Protein AF-A0AAW0N4H3-F1 (afdb_monomer)

Secondary structure (DSSP, 8-state):
-EEE----TTS-SPPTTT--EEE-GGG--EEEEGGGSHHHHTTTTT--HHHHHHEEEEE-SSS-EEEEE-SSHHHHHHHHHHHHHHTT-----HHHHHHHHHHHHHHHHHHTGGGTT----SSPPPPPPPPS----SS-GGGS--

Foldseek 3Di:
DDFADDDDPPPPDDDSVVRPDDDDLVLFPDKAAFCRDPVNVVPPPPDDPLQSRQKMWTDRDPPDIDIDGAPDNVRSLVVVQVNCVSVVHHRDDPVVVVVCCVVVVVVVVVVCPVVVVPDDDPDDDDDDDDDPDDPDPDDPVPVPD

InterPro domains:
  IPR001849 Pleckstrin homology domain [PF16457] (1-88)
  IPR011993 PH-like domain superfamily [G3DSA:2.30.29.30] (1-89)

Sequence (145 aa):
MLHYGDAEEDTGVPPIETLQKKIPVADIKGLLTGKDCPHMKENKGKQTKEQLDLAFSITYDVEDSLNFIAPSRTDFCLWTDGLSVLLGREMSSESMRSELEILLSMEIKLRLLDLENVQIPETAPVVPKPPSNYNFCYDLSQTEQ

Solvent-accessible surface area (backbone atoms only — not comparable to full-atom values): 9220 Å² total; per-residue (Å²): 106,48,69,40,67,92,76,64,86,93,71,68,87,75,61,73,86,74,35,82,42,75,44,59,64,90,48,55,74,45,78,36,52,24,75,71,18,70,81,47,59,76,41,76,89,77,70,52,72,69,55,37,77,22,22,33,24,42,28,53,51,98,88,46,64,54,78,46,68,41,94,38,72,67,52,32,37,55,51,53,26,53,52,26,45,76,71,77,41,77,69,77,39,70,64,58,54,53,52,50,51,53,55,50,52,51,52,51,53,62,71,43,57,91,45,66,96,55,86,79,69,96,58,86,77,82,81,75,79,80,72,100,66,86,84,67,96,69,75,76,85,72,75,84,122

pLDDT: mean 90.63, std 9.18, range [39.38, 98.25]

Nearest PDB structures (foldseek):
  3a98-assembly1_B  TM=9.023E-01  e=2.034E-14  Homo sapiens
  3a98-assembly2_D  TM=9.203E-01  e=4.432E-13  Homo sapiens
  8zji-assembly1_A  TM=8.168E-01  e=5.396E-13  Homo sapiens
  8zj2-assembly1_A  TM=7.990E-01  e=1.645E-12  Homo sapiens
  6tgc-assembly1_B  TM=8.532E-01  e=1.632E-11  Homo sapiens

Organism: NCBI:txid88201

Mean predicted aligned error: 7.8 Å

Structure (mmCIF, N/CA/C/O backbone):
data_AF-A0AAW0N4H3-F1
#
_entry.id   AF-A0AAW0N4H3-F1
#
loop_
_atom_site.group_PDB
_atom_site.id
_atom_site.type_symbol
_atom_site.label_atom_id
_atom_site.label_alt_id
_atom_site.label_comp_id
_atom_site.label_asym_id
_atom_site.label_entity_id
_atom_site.label_seq_id
_atom_site.pdbx_PDB_ins_code
_atom_site.Cartn_x
_atom_site.Cartn_y
_atom_site.Cartn_z
_atom_site.occupancy
_atom_site.B_iso_or_equiv
_atom_site.auth_seq_id
_atom_site.auth_comp_id
_atom_site.auth_asym_id
_atom_site.auth_atom_id
_atom_site.pdbx_PDB_model_num
ATOM 1 N N . MET A 1 1 ? -8.634 -14.276 8.795 1.00 90.75 1 MET A N 1
ATOM 2 C CA . MET A 1 1 ? -9.292 -13.560 9.912 1.00 90.75 1 MET A CA 1
ATOM 3 C C . MET A 1 1 ? -8.252 -12.716 10.617 1.00 90.75 1 MET A C 1
ATOM 5 O O . MET A 1 1 ? -7.099 -13.127 10.635 1.00 90.75 1 MET A O 1
ATOM 9 N N . LEU A 1 2 ? -8.643 -11.578 11.185 1.00 93.12 2 LEU A N 1
ATOM 10 C CA . LEU A 1 2 ? -7.817 -10.813 12.116 1.00 93.12 2 LEU A CA 1
ATOM 11 C C . LEU A 1 2 ? -8.081 -11.327 13.530 1.00 93.12 2 LEU A C 1
ATOM 13 O O . LEU A 1 2 ? -9.232 -11.364 13.961 1.00 93.12 2 LEU A O 1
ATOM 17 N N . HIS A 1 3 ? -7.030 -11.759 14.218 1.00 94.12 3 HIS A N 1
ATOM 18 C CA . HIS A 1 3 ? -7.083 -12.210 15.606 1.00 94.12 3 HIS A CA 1
ATOM 19 C C . HIS A 1 3 ? -6.566 -11.087 16.499 1.00 94.12 3 HIS A C 1
ATOM 21 O O . HIS A 1 3 ? -5.553 -10.473 16.175 1.00 94.12 3 HIS A O 1
ATOM 27 N N . TYR A 1 4 ? -7.259 -10.812 17.600 1.00 93.12 4 TYR A N 1
ATOM 28 C CA . TYR A 1 4 ? -6.877 -9.755 18.529 1.00 93.12 4 TYR A CA 1
ATOM 29 C C . TYR A 1 4 ? -7.303 -10.088 19.961 1.00 93.12 4 TYR A C 1
ATOM 31 O O . TYR A 1 4 ? -8.154 -10.947 20.212 1.00 93.12 4 TYR A O 1
ATOM 39 N N . GLY A 1 5 ? -6.688 -9.404 20.913 1.00 92.00 5 GLY A N 1
ATOM 40 C CA . GLY A 1 5 ? -6.889 -9.618 22.335 1.00 92.00 5 GLY A CA 1
ATOM 41 C C . GLY A 1 5 ? -5.958 -8.723 23.134 1.00 92.00 5 GLY A C 1
ATOM 42 O O . GLY A 1 5 ? -5.093 -8.057 22.564 1.00 92.00 5 GLY A O 1
ATOM 43 N N . ASP A 1 6 ? -6.166 -8.713 24.442 1.00 88.69 6 ASP A N 1
ATOM 44 C CA . ASP A 1 6 ? -5.305 -7.977 25.355 1.00 88.69 6 ASP A CA 1
ATOM 45 C C . ASP A 1 6 ? -3.961 -8.706 25.476 1.00 88.69 6 ASP A C 1
ATOM 47 O O . ASP A 1 6 ? -3.909 -9.940 25.503 1.00 88.69 6 ASP A O 1
ATOM 51 N N . ALA A 1 7 ? -2.879 -7.936 25.521 1.00 83.81 7 ALA A N 1
ATOM 52 C CA . ALA A 1 7 ? -1.529 -8.434 25.735 1.00 83.81 7 ALA A CA 1
ATOM 53 C C . ALA A 1 7 ? -0.981 -7.822 27.027 1.00 83.81 7 ALA A C 1
ATOM 55 O O . ALA A 1 7 ? -1.200 -6.639 27.291 1.00 83.81 7 ALA A O 1
ATOM 56 N N . GLU A 1 8 ? -0.287 -8.624 27.833 1.00 81.56 8 GLU A N 1
ATOM 57 C CA . GLU A 1 8 ? 0.422 -8.117 29.008 1.00 81.56 8 GLU A CA 1
ATOM 58 C C . GLU A 1 8 ? 1.681 -7.367 28.556 1.00 81.56 8 GLU A C 1
ATOM 60 O O . GLU A 1 8 ? 2.436 -7.867 27.713 1.00 81.56 8 GLU A O 1
ATOM 65 N N . GLU A 1 9 ? 1.921 -6.180 29.121 1.00 75.62 9 GLU A N 1
ATOM 66 C CA . GLU A 1 9 ? 3.174 -5.449 28.905 1.00 75.62 9 GLU A CA 1
ATOM 67 C C . GLU A 1 9 ? 4.372 -6.359 29.262 1.00 75.62 9 GLU A C 1
ATOM 69 O O . GLU A 1 9 ? 4.319 -7.133 30.215 1.00 75.62 9 GLU A O 1
ATOM 74 N N . ASP A 1 10 ? 5.431 -6.314 28.449 1.00 74.62 10 ASP A N 1
ATOM 75 C CA . ASP A 1 10 ? 6.686 -7.079 28.588 1.00 74.62 10 ASP A CA 1
ATOM 76 C C . ASP A 1 10 ? 6.658 -8.603 28.331 1.00 74.62 10 ASP A C 1
ATOM 78 O O . ASP A 1 10 ? 7.706 -9.250 28.395 1.00 74.62 10 ASP A O 1
ATOM 82 N N . THR A 1 11 ? 5.523 -9.200 27.949 1.00 73.62 11 THR A N 1
ATOM 83 C CA . THR A 1 11 ? 5.448 -10.658 27.665 1.00 73.62 11 THR A CA 1
ATOM 84 C 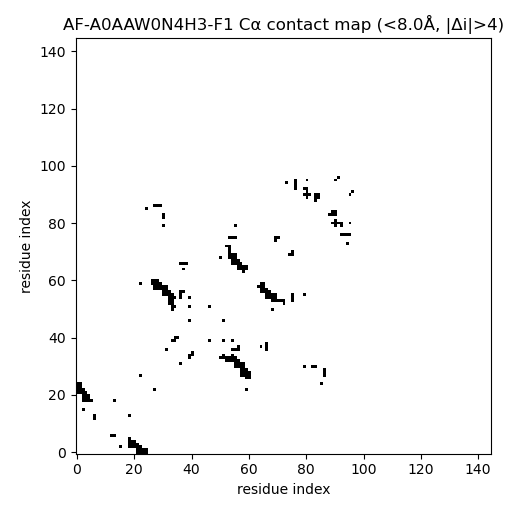C . THR A 1 11 ? 5.757 -11.061 26.215 1.00 73.62 11 THR A C 1
ATOM 86 O O . THR A 1 11 ? 5.810 -12.250 25.892 1.00 73.62 11 THR A O 1
ATOM 89 N N . GLY A 1 12 ? 6.043 -10.091 25.341 1.00 76.62 12 GLY A N 1
ATOM 90 C CA . GLY A 1 12 ? 6.306 -10.323 23.918 1.00 76.62 12 GLY A CA 1
ATOM 91 C C . GLY A 1 12 ? 5.028 -10.545 23.098 1.00 76.62 12 GLY A C 1
ATOM 92 O O . GLY A 1 12 ? 3.922 -10.274 23.554 1.00 76.62 12 GLY A O 1
ATOM 93 N N . VAL A 1 13 ? 5.172 -10.993 21.846 1.00 82.00 13 VAL A N 1
ATOM 94 C CA . VAL A 1 13 ? 4.022 -11.206 20.949 1.00 82.00 13 VAL A CA 1
ATOM 95 C C . VAL A 1 13 ? 3.285 -12.490 21.355 1.00 82.00 13 VAL A C 1
ATOM 97 O O . VAL A 1 13 ? 3.889 -13.565 21.287 1.00 82.00 13 VAL A O 1
ATOM 100 N N . PRO A 1 14 ? 2.000 -12.421 21.753 1.00 86.81 14 PRO A N 1
ATOM 101 C CA . PRO A 1 14 ? 1.250 -13.606 22.147 1.00 86.81 14 PRO A CA 1
ATOM 102 C C . PRO A 1 14 ? 1.011 -14.543 20.947 1.00 86.81 14 PRO A C 1
ATOM 104 O O . PRO A 1 14 ? 0.806 -14.064 19.826 1.00 86.81 14 PRO A O 1
ATOM 107 N N . PRO A 1 15 ? 0.989 -15.875 21.156 1.00 88.88 15 PRO A N 1
ATOM 108 C CA . PRO A 1 15 ? 0.597 -16.823 20.117 1.00 88.88 15 PRO A CA 1
ATOM 109 C C . PRO A 1 15 ? -0.819 -16.540 19.604 1.00 88.88 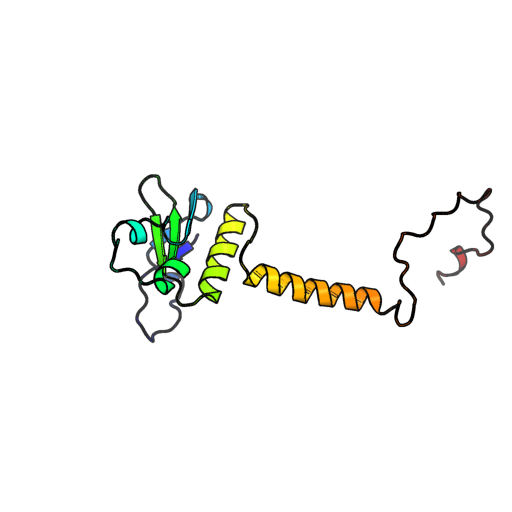15 PRO A C 1
ATOM 111 O O . PRO A 1 15 ? -1.716 -16.186 20.368 1.00 88.88 15 PRO A O 1
ATOM 114 N N . ILE A 1 16 ? -1.058 -16.733 18.307 1.00 89.69 16 ILE A N 1
ATOM 115 C CA . ILE A 1 16 ? -2.351 -16.406 17.684 1.00 89.69 16 ILE A CA 1
ATOM 116 C C . ILE A 1 16 ? -3.520 -17.220 18.269 1.00 89.69 16 ILE A C 1
ATOM 118 O O . ILE A 1 16 ? -4.673 -16.783 18.231 1.00 89.69 16 ILE A O 1
ATOM 122 N N . GLU A 1 17 ? -3.233 -18.398 18.822 1.00 89.31 17 GLU A N 1
ATOM 123 C CA . GLU A 1 17 ? -4.200 -19.299 19.443 1.00 89.31 17 GLU A CA 1
ATOM 124 C C . GLU A 1 17 ? -4.737 -18.767 20.777 1.00 89.31 17 GLU A C 1
ATOM 126 O O . GLU A 1 17 ? -5.846 -19.136 21.165 1.00 89.31 17 GLU A O 1
ATOM 131 N N . THR A 1 18 ? -3.987 -17.902 21.473 1.00 89.12 18 THR A N 1
ATOM 132 C CA . THR A 1 18 ? -4.409 -17.326 22.763 1.00 89.12 18 THR A CA 1
ATOM 133 C C . THR A 1 18 ? -5.311 -16.102 22.589 1.00 89.12 18 THR A C 1
ATOM 135 O O . THR A 1 18 ? -6.031 -15.725 23.515 1.00 89.12 18 THR A O 1
ATOM 138 N N . LEU A 1 19 ? -5.329 -15.510 21.390 1.00 91.81 19 LEU A N 1
ATOM 139 C CA . LEU A 1 19 ? -6.164 -14.362 21.050 1.00 91.81 19 LEU A CA 1
ATOM 140 C C . LEU A 1 19 ? -7.634 -14.782 20.906 1.00 91.81 19 LEU A C 1
ATOM 142 O O . LEU A 1 19 ? -8.030 -15.495 19.978 1.00 91.81 19 LEU A O 1
ATOM 146 N N . GLN A 1 20 ? -8.453 -14.321 21.849 1.00 88.25 20 GLN A N 1
ATOM 147 C CA . GLN A 1 20 ? -9.839 -14.764 22.014 1.00 88.25 20 GLN A CA 1
ATOM 148 C C . GLN A 1 20 ? -10.791 -14.165 20.973 1.00 88.25 20 GLN A C 1
ATOM 150 O O . GLN A 1 20 ? -11.789 -14.795 20.618 1.00 88.25 20 GLN A O 1
ATOM 155 N N . LYS A 1 21 ? -10.506 -12.953 20.482 1.00 93.31 21 LYS A N 1
ATOM 156 C CA . LYS A 1 21 ? -11.410 -12.208 19.601 1.00 93.31 21 LYS A CA 1
ATOM 157 C C . LYS A 1 21 ? -10.942 -12.292 18.153 1.00 93.31 21 LYS A C 1
ATOM 159 O O . LYS A 1 21 ? -9.745 -12.328 17.864 1.00 93.31 21 LYS A O 1
ATOM 164 N N . LYS A 1 22 ? -11.904 -12.370 17.230 1.00 92.81 22 LYS A N 1
ATOM 165 C CA . LYS A 1 22 ? -11.645 -12.602 15.805 1.00 92.81 22 LYS A CA 1
ATOM 166 C C . LYS A 1 22 ? -12.623 -11.809 14.952 1.00 92.81 22 LYS A C 1
ATOM 168 O O . LYS A 1 22 ? -13.807 -11.774 15.265 1.00 92.81 22 LYS A O 1
ATOM 173 N N . ILE A 1 23 ? -12.127 -11.229 13.864 1.00 92.75 23 ILE A N 1
ATOM 174 C CA . ILE A 1 23 ? -12.942 -10.579 12.833 1.00 92.75 23 ILE A CA 1
ATOM 175 C C . ILE A 1 23 ? -12.593 -11.210 11.478 1.00 92.75 23 ILE A C 1
ATOM 177 O O . ILE A 1 23 ? -11.414 -11.227 11.089 1.00 92.75 23 ILE A O 1
ATOM 181 N N . PRO A 1 24 ? -13.561 -11.773 10.738 1.00 93.50 24 PRO A N 1
ATOM 182 C CA . PRO A 1 24 ? -13.328 -12.200 9.367 1.00 93.50 24 PRO A CA 1
ATOM 183 C C . PRO A 1 24 ? -12.941 -11.006 8.494 1.00 93.50 24 PRO A C 1
ATOM 185 O O . PRO A 1 24 ? -13.583 -9.966 8.520 1.00 93.50 24 PRO A O 1
ATOM 188 N N . VAL A 1 25 ? -11.883 -11.155 7.692 1.00 93.75 25 VAL A N 1
ATOM 189 C CA . VAL A 1 25 ? -11.416 -10.064 6.812 1.00 93.75 25 VAL A CA 1
ATOM 190 C C . VAL A 1 25 ? -12.497 -9.680 5.796 1.00 93.75 25 VAL A C 1
ATOM 192 O O . VAL A 1 25 ? -12.635 -8.510 5.469 1.00 93.75 25 VAL A O 1
ATOM 195 N N . ALA A 1 26 ? -13.300 -10.654 5.359 1.00 93.56 26 ALA A N 1
ATOM 196 C CA . ALA A 1 26 ? -14.428 -10.439 4.456 1.00 93.56 26 ALA A CA 1
ATOM 197 C C . ALA A 1 26 ? -15.545 -9.563 5.054 1.00 93.56 26 ALA A C 1
ATOM 199 O O . ALA A 1 26 ? -16.311 -8.976 4.296 1.00 93.56 26 ALA A O 1
ATOM 200 N N . ASP A 1 27 ? -15.618 -9.452 6.384 1.00 93.12 27 ASP A N 1
ATOM 201 C CA . ASP A 1 27 ? -16.641 -8.659 7.071 1.00 93.12 27 ASP A CA 1
ATOM 202 C C . ASP A 1 27 ? -16.192 -7.207 7.292 1.00 93.12 27 ASP A C 1
ATOM 204 O O . ASP A 1 27 ? -16.971 -6.380 7.762 1.00 93.12 27 ASP A O 1
ATOM 208 N N . ILE A 1 28 ? -14.944 -6.861 6.955 1.00 94.12 28 ILE A N 1
ATOM 209 C CA . ILE A 1 28 ? -14.449 -5.490 7.076 1.00 94.12 28 ILE A CA 1
ATOM 210 C C . ILE A 1 28 ? -15.144 -4.616 6.026 1.00 94.12 28 ILE A C 1
ATOM 212 O O . ILE A 1 28 ? -14.984 -4.801 4.822 1.00 94.12 28 ILE A O 1
ATOM 216 N N . LYS A 1 29 ? -15.899 -3.622 6.495 1.00 93.56 29 LYS A N 1
ATOM 217 C CA . LYS A 1 29 ? -16.670 -2.675 5.677 1.00 93.56 29 LYS A CA 1
ATOM 218 C C . LYS A 1 29 ? -15.892 -1.394 5.384 1.00 93.56 29 LYS A C 1
ATOM 220 O O . LYS A 1 29 ? -16.163 -0.716 4.392 1.00 93.56 29 LYS A O 1
ATOM 225 N N . GLY A 1 30 ? -14.930 -1.032 6.230 1.00 94.38 30 GLY A N 1
ATOM 226 C CA . GLY A 1 30 ? -14.193 0.210 6.054 1.00 94.38 30 GLY A CA 1
ATOM 227 C C . GLY A 1 30 ? -13.054 0.437 7.037 1.00 94.38 30 GLY A C 1
ATOM 228 O O . GLY A 1 30 ? -12.862 -0.288 8.011 1.00 94.38 30 GLY A O 1
ATOM 229 N N . LEU A 1 31 ? -12.301 1.491 6.734 1.00 96.06 31 LEU A N 1
ATOM 230 C CA . LEU A 1 31 ? -11.169 1.990 7.498 1.00 96.06 31 LEU A CA 1
ATOM 231 C C . LEU A 1 31 ? -11.373 3.491 7.713 1.00 96.06 31 LEU A C 1
ATOM 233 O O . LEU A 1 31 ? -11.591 4.229 6.749 1.00 96.06 31 LEU A O 1
ATOM 237 N N . LEU A 1 32 ? -11.319 3.920 8.969 1.00 95.69 32 LEU A N 1
ATOM 238 C CA . LEU A 1 32 ? -11.366 5.320 9.389 1.00 95.69 32 LEU A CA 1
ATOM 239 C C . LEU A 1 32 ? -10.025 5.695 10.016 1.00 95.69 32 LEU A C 1
ATOM 241 O O . LEU A 1 32 ? -9.372 4.841 10.612 1.00 95.69 32 LEU A O 1
ATOM 245 N N . THR A 1 33 ? -9.627 6.961 9.911 1.00 96.12 33 THR A N 1
ATOM 246 C CA . THR A 1 33 ? -8.364 7.464 10.473 1.00 96.12 33 THR A CA 1
ATOM 247 C C . THR A 1 33 ? -8.563 8.793 11.194 1.00 96.12 33 THR A C 1
ATOM 249 O O . THR A 1 33 ? -9.446 9.584 10.853 1.00 96.12 33 THR A O 1
ATOM 252 N N . GLY A 1 34 ? -7.732 9.058 12.199 1.00 94.75 34 GLY A N 1
ATOM 253 C CA . GLY A 1 34 ? -7.715 10.297 12.968 1.00 94.75 34 GLY A CA 1
ATOM 254 C C . GLY A 1 34 ? -9.082 10.695 13.515 1.00 94.75 34 GLY A C 1
ATOM 255 O O . GLY A 1 34 ? -9.786 9.892 14.126 1.00 94.75 34 GLY A O 1
ATOM 256 N N . LYS A 1 35 ? -9.476 11.950 13.279 1.00 93.06 35 LYS A N 1
ATOM 257 C CA . LYS A 1 35 ? -10.726 12.545 13.789 1.00 93.06 35 LYS A CA 1
ATOM 258 C C . LYS A 1 35 ? -12.009 11.825 13.354 1.00 93.06 35 LYS A C 1
ATOM 260 O O . LYS A 1 35 ? -13.062 12.066 13.946 1.00 93.06 35 LYS A O 1
ATOM 265 N N . ASP A 1 36 ? -11.949 10.996 12.313 1.00 93.25 36 ASP A N 1
ATOM 266 C CA . ASP A 1 36 ? -13.121 10.282 11.807 1.00 93.25 36 ASP A CA 1
ATOM 267 C C . ASP A 1 36 ? -13.439 9.027 12.625 1.00 93.25 36 ASP A C 1
ATOM 269 O O . ASP A 1 36 ? -14.589 8.575 12.616 1.00 93.25 36 ASP A O 1
ATOM 273 N N . CYS A 1 37 ? -12.470 8.539 13.405 1.00 94.44 37 CYS A N 1
ATOM 274 C CA . CYS A 1 37 ? -12.623 7.396 14.292 1.00 94.44 37 CYS A CA 1
ATOM 275 C C . CYS A 1 37 ? -13.599 7.684 15.456 1.00 94.44 37 CYS A C 1
ATOM 277 O O . CYS A 1 37 ? -13.508 8.753 16.075 1.00 94.44 37 CYS A O 1
ATOM 279 N N . PRO A 1 38 ? -14.492 6.744 15.827 1.00 92.62 38 PRO A N 1
ATOM 280 C CA . PRO A 1 38 ? -15.475 6.950 16.901 1.00 92.62 38 PRO A CA 1
ATOM 281 C C . PRO A 1 38 ? -14.849 7.340 18.248 1.00 92.62 38 PRO A C 1
ATOM 283 O O . PRO A 1 38 ? -15.220 8.358 18.833 1.00 92.62 38 PRO A O 1
ATOM 286 N N . HIS A 1 39 ? -13.801 6.623 18.665 1.00 91.50 39 HIS A N 1
ATOM 287 C CA . HIS A 1 39 ? -13.074 6.870 19.918 1.00 91.50 39 HIS A CA 1
ATOM 288 C C . HIS A 1 39 ? -12.390 8.253 19.997 1.00 91.50 39 HIS A C 1
ATOM 290 O O . HIS A 1 39 ? -12.084 8.748 21.089 1.00 91.50 39 HIS A O 1
ATOM 296 N N . MET A 1 40 ? -12.188 8.908 18.849 1.00 92.00 40 MET A N 1
ATOM 297 C CA . MET A 1 40 ? -11.620 10.257 18.757 1.00 92.00 40 MET A CA 1
ATOM 298 C C . MET A 1 40 ? -12.703 11.340 18.805 1.00 92.00 40 MET A C 1
ATOM 300 O O . MET A 1 40 ? -12.455 12.445 19.290 1.00 92.00 40 MET A O 1
ATOM 304 N N . LYS A 1 41 ? -13.926 11.031 18.353 1.00 85.25 41 LYS A N 1
ATOM 305 C CA . LYS A 1 41 ? -15.075 11.953 18.383 1.00 85.25 41 LYS A CA 1
ATOM 306 C C . LYS A 1 41 ? -15.658 12.132 19.781 1.00 85.25 41 LYS A C 1
ATOM 308 O O . LYS A 1 41 ? -16.146 13.220 20.084 1.00 85.25 41 LYS A O 1
ATOM 313 N N . GLU A 1 42 ? -15.604 11.098 20.614 1.00 77.50 42 GLU A N 1
ATOM 314 C CA . GLU A 1 42 ? -16.138 11.117 21.983 1.00 77.50 42 GLU A CA 1
ATOM 315 C C . GLU A 1 42 ? -15.235 11.890 22.961 1.00 77.50 42 GLU A C 1
ATOM 317 O O . GLU A 1 42 ? -15.716 12.506 23.907 1.00 77.50 42 GLU A O 1
ATOM 322 N N . ASN A 1 43 ? -13.929 11.957 22.686 1.00 71.94 43 ASN A N 1
ATOM 323 C CA . ASN A 1 43 ? -12.916 12.558 23.563 1.00 71.94 43 ASN A CA 1
ATOM 324 C C . ASN A 1 43 ? -12.489 13.979 23.144 1.00 71.94 43 ASN A C 1
ATOM 326 O O . ASN A 1 43 ? -11.324 14.367 23.300 1.00 71.94 43 ASN A O 1
ATOM 330 N N . LYS A 1 44 ? -13.418 14.775 22.598 1.00 67.94 44 LYS A N 1
ATOM 331 C CA . LYS A 1 44 ? -13.137 16.150 22.143 1.00 67.94 44 LYS A CA 1
ATOM 332 C C . LYS A 1 44 ? -12.526 16.988 23.277 1.00 67.94 44 LYS A C 1
ATOM 334 O O . LYS A 1 44 ? -13.190 17.283 24.265 1.00 67.94 44 LYS A O 1
ATOM 339 N N . GLY A 1 45 ? -11.256 17.374 23.116 1.00 68.50 45 GLY A N 1
ATOM 340 C CA . GLY A 1 45 ? -10.517 18.246 24.041 1.00 68.50 45 GLY A CA 1
ATOM 341 C C . GLY A 1 45 ? -9.490 17.561 24.952 1.00 68.50 45 GLY A C 1
ATOM 342 O O . GLY A 1 45 ? -8.746 18.268 25.622 1.00 68.50 45 GLY A O 1
ATOM 343 N N . LYS A 1 46 ? -9.409 16.221 24.970 1.00 72.44 46 LYS A N 1
ATOM 344 C CA . LYS A 1 46 ? -8.394 15.470 25.749 1.00 72.44 46 LYS A CA 1
ATOM 345 C C . LYS A 1 46 ? -7.339 14.754 24.894 1.00 72.44 46 LYS A C 1
ATOM 347 O O . LYS A 1 46 ? -6.372 14.233 25.433 1.00 72.44 46 LYS A O 1
ATOM 352 N N . GLN A 1 47 ? -7.541 14.722 23.581 1.00 79.06 47 GLN A N 1
ATOM 353 C CA . GLN A 1 47 ? -6.707 14.013 22.609 1.00 79.06 47 GLN A CA 1
ATOM 354 C C . GLN A 1 47 ? -5.507 14.878 22.197 1.00 79.06 47 GLN A C 1
ATOM 356 O O . GLN A 1 47 ? -5.692 16.036 21.811 1.00 79.06 47 GLN A O 1
ATOM 361 N N . THR A 1 48 ? -4.290 14.333 22.251 1.00 87.56 48 THR A N 1
ATOM 362 C CA . THR A 1 48 ? -3.111 15.018 21.699 1.00 87.56 48 THR A CA 1
ATOM 363 C C . THR A 1 48 ? -3.122 14.943 20.171 1.00 87.56 48 THR A C 1
ATOM 365 O O . THR A 1 48 ? -3.753 14.068 19.575 1.00 87.56 48 THR A O 1
ATOM 368 N N . LYS A 1 49 ? -2.410 15.864 19.510 1.00 89.38 49 LYS A N 1
ATOM 369 C CA . LYS A 1 49 ? -2.242 15.816 18.050 1.00 89.38 49 LYS A CA 1
ATOM 370 C C . LYS A 1 49 ? -1.590 14.499 17.607 1.00 89.38 49 LYS A C 1
ATOM 372 O O . LYS A 1 49 ? -2.041 13.896 16.645 1.00 89.38 49 LYS A O 1
ATOM 377 N N . GLU A 1 50 ? -0.588 14.034 18.346 1.00 89.88 50 GLU A N 1
ATOM 378 C CA . GLU A 1 50 ? 0.103 12.771 18.061 1.00 89.88 50 GLU A CA 1
ATOM 379 C C . GLU A 1 50 ? -0.846 11.571 18.125 1.00 89.88 50 GLU A C 1
ATOM 381 O O . GLU A 1 50 ? -0.818 10.717 17.248 1.00 89.88 50 GLU A O 1
ATOM 386 N N . GLN A 1 51 ? -1.750 11.540 19.107 1.00 90.81 51 GLN A N 1
ATOM 387 C CA . GLN A 1 51 ? -2.744 10.475 19.211 1.00 90.81 51 GLN A CA 1
ATOM 388 C C . GLN A 1 51 ? -3.723 10.495 18.026 1.00 90.81 51 GLN A C 1
ATOM 390 O O . GLN A 1 51 ? -4.088 9.441 17.513 1.00 90.81 51 GLN A O 1
ATOM 395 N N . LEU A 1 52 ? -4.110 11.686 17.548 1.00 93.06 52 LEU A N 1
ATOM 396 C CA . LEU A 1 52 ? -4.916 11.851 16.331 1.00 93.06 52 LEU A CA 1
ATOM 397 C C . LEU A 1 52 ? -4.206 11.347 15.077 1.00 93.06 52 LEU A C 1
ATOM 399 O O . LEU A 1 52 ? -4.844 10.696 14.253 1.00 93.06 52 LEU A O 1
ATOM 403 N N . ASP A 1 53 ? -2.912 11.611 14.946 1.00 94.81 53 ASP A N 1
ATOM 404 C CA . ASP A 1 53 ? -2.131 11.210 13.775 1.00 94.81 53 ASP A CA 1
ATOM 405 C C . ASP A 1 53 ? -1.872 9.686 13.728 1.00 94.81 53 ASP A C 1
ATOM 407 O O . ASP A 1 53 ? -1.522 9.158 12.674 1.00 94.81 53 ASP A O 1
ATOM 411 N N . LEU A 1 54 ? -2.076 8.971 14.844 1.00 97.00 54 LEU A N 1
ATOM 412 C CA . LEU A 1 54 ? -1.864 7.521 14.980 1.00 97.00 54 LEU A CA 1
ATOM 413 C C . LEU A 1 54 ? -3.160 6.708 15.130 1.00 97.00 54 LEU A C 1
ATOM 415 O O . LEU A 1 54 ? -3.114 5.477 15.213 1.00 97.00 54 LEU A O 1
ATOM 419 N N . ALA A 1 55 ? -4.316 7.367 15.179 1.00 97.06 55 ALA A N 1
ATOM 420 C CA . ALA A 1 55 ? -5.597 6.705 15.384 1.00 97.06 55 ALA A CA 1
ATOM 421 C C . ALA A 1 55 ? -6.175 6.142 14.086 1.00 97.06 55 ALA A C 1
ATOM 423 O O . ALA A 1 55 ? -6.269 6.841 13.074 1.00 97.06 55 ALA A O 1
ATOM 424 N N . PHE A 1 56 ? -6.657 4.904 14.135 1.00 97.56 56 PHE A N 1
ATOM 425 C CA . PHE A 1 56 ? -7.439 4.308 13.056 1.00 97.56 56 PHE A CA 1
ATOM 426 C C . PHE A 1 56 ? -8.531 3.388 13.602 1.00 97.56 56 PHE A C 1
ATOM 428 O O . PHE A 1 56 ? -8.555 3.027 14.780 1.00 97.56 56 PHE A O 1
ATOM 435 N N . SER A 1 57 ? -9.518 3.053 12.778 1.00 97.00 57 SER A N 1
ATOM 436 C CA . SER A 1 57 ? -10.605 2.155 13.171 1.00 97.00 57 SER A CA 1
ATOM 437 C C . SER A 1 57 ? -11.072 1.297 12.011 1.00 97.00 57 SER A C 1
ATOM 439 O O . SER A 1 57 ? -11.244 1.786 10.897 1.00 97.00 57 SER A O 1
ATOM 441 N N . ILE A 1 58 ? -11.306 0.021 12.298 1.00 96.62 58 ILE A N 1
ATOM 442 C CA . ILE A 1 58 ? -11.858 -0.956 11.362 1.00 96.62 58 ILE A CA 1
ATOM 443 C C . ILE A 1 58 ? -13.363 -1.007 11.595 1.00 96.62 58 ILE A C 1
ATOM 445 O O . ILE A 1 58 ? -13.797 -1.381 12.683 1.00 96.62 58 ILE A O 1
ATOM 449 N N . THR A 1 59 ? -14.166 -0.647 10.599 1.00 94.81 59 THR A N 1
ATOM 450 C CA . THR A 1 59 ? -15.619 -0.836 10.665 1.00 94.81 59 THR A CA 1
ATOM 451 C C . THR A 1 59 ? -15.963 -2.197 10.081 1.00 94.81 59 THR A C 1
ATOM 453 O O . THR A 1 59 ? -15.495 -2.547 8.998 1.00 94.81 59 THR A O 1
ATOM 456 N N . TYR A 1 60 ? -16.752 -2.985 10.805 1.00 89.88 60 TYR A N 1
ATOM 457 C CA . TYR A 1 60 ? -17.162 -4.328 10.373 1.00 89.88 60 TYR A CA 1
ATOM 458 C C . TYR A 1 60 ? -18.663 -4.564 10.567 1.00 89.88 60 TYR A C 1
ATOM 460 O O . TYR A 1 60 ? -19.254 -5.369 9.849 1.00 89.88 60 TYR A O 1
ATOM 468 N N . ASP A 1 61 ? -19.323 -3.776 11.422 1.00 83.25 61 ASP A N 1
ATOM 469 C CA . ASP A 1 61 ? -20.779 -3.681 11.439 1.00 83.25 61 ASP A CA 1
ATOM 470 C C . ASP A 1 61 ? -21.285 -2.230 11.377 1.00 83.25 61 ASP A C 1
ATOM 472 O O . ASP A 1 61 ? -20.492 -1.293 11.336 1.00 83.25 61 ASP A O 1
ATOM 476 N N . VAL A 1 62 ? -22.604 -2.037 11.264 1.00 75.06 62 VAL A N 1
ATOM 477 C CA . VAL A 1 62 ? -23.238 -0.714 11.111 1.00 75.06 62 VAL A CA 1
ATOM 478 C C . VAL A 1 62 ? -22.986 0.176 12.330 1.00 75.06 62 VAL A C 1
ATOM 480 O O . VAL A 1 62 ? -22.793 1.379 12.162 1.00 75.06 62 VAL A O 1
ATOM 483 N N . GLU A 1 63 ? -22.936 -0.407 13.529 1.00 76.81 63 GLU A N 1
ATOM 484 C CA . GLU A 1 63 ? -22.687 0.329 14.778 1.00 76.81 63 GLU A CA 1
ATOM 485 C C . GLU A 1 63 ? -21.367 -0.042 15.467 1.00 76.81 63 GLU A C 1
ATOM 487 O O . GLU A 1 63 ? -20.935 0.675 16.367 1.00 76.81 63 GLU A O 1
ATOM 492 N N . ASP A 1 64 ? -20.679 -1.092 15.005 1.00 84.62 64 ASP A N 1
ATOM 493 C CA . ASP A 1 64 ? -19.454 -1.576 15.637 1.00 84.62 64 ASP A CA 1
ATOM 494 C C . ASP A 1 64 ? -18.191 -1.283 14.821 1.00 84.62 64 ASP A C 1
ATOM 496 O O . ASP A 1 64 ? -18.076 -1.535 13.613 1.00 84.62 64 ASP A O 1
ATOM 500 N N . SER A 1 65 ? -17.185 -0.793 15.542 1.00 92.75 65 SER A N 1
ATOM 501 C CA . SER A 1 65 ? -15.843 -0.555 15.026 1.00 92.75 65 SER A CA 1
ATOM 502 C C . SER A 1 65 ? -14.793 -1.036 16.014 1.00 92.75 65 SER A C 1
ATOM 504 O O . SER A 1 65 ? -14.939 -0.846 17.223 1.00 92.75 65 SER A O 1
ATOM 506 N N . LEU A 1 66 ? -13.701 -1.594 15.502 1.00 95.25 66 LEU A N 1
ATOM 507 C CA . LEU A 1 66 ? -12.522 -1.886 16.299 1.00 95.25 66 LEU A CA 1
ATOM 508 C C . LEU A 1 66 ? -11.573 -0.686 16.235 1.00 95.25 66 LEU A C 1
ATOM 510 O O . LEU A 1 66 ? -11.103 -0.316 15.160 1.00 95.25 66 LEU A O 1
ATOM 514 N N . ASN A 1 67 ? -11.355 -0.057 17.386 1.00 95.38 67 ASN A N 1
ATOM 515 C CA . ASN A 1 67 ? -10.607 1.188 17.536 1.00 95.38 67 ASN A CA 1
ATOM 516 C C . ASN A 1 67 ? -9.145 0.903 17.898 1.00 95.38 67 ASN A C 1
ATOM 518 O O . ASN A 1 67 ? -8.886 0.071 18.766 1.00 95.38 67 ASN A O 1
ATOM 522 N N . PHE A 1 68 ? -8.210 1.626 17.283 1.00 96.88 68 PHE A N 1
ATOM 523 C CA . PHE A 1 68 ? -6.776 1.444 17.486 1.00 96.88 68 PHE A CA 1
ATOM 524 C C . PHE A 1 68 ? -6.046 2.780 17.582 1.00 96.88 68 PHE A C 1
ATOM 526 O O . PHE A 1 68 ? -6.366 3.726 16.862 1.00 96.88 68 PHE A O 1
ATOM 533 N N . ILE A 1 69 ? -5.000 2.798 18.406 1.00 96.19 69 ILE A N 1
ATOM 534 C CA . ILE A 1 69 ? -3.934 3.798 18.376 1.00 96.19 69 ILE A CA 1
ATOM 535 C C . ILE A 1 69 ? -2.649 3.045 18.042 1.00 96.19 69 ILE A C 1
ATOM 537 O O . ILE A 1 69 ? -2.246 2.155 18.791 1.00 96.19 69 ILE A O 1
ATOM 541 N N . ALA A 1 70 ? -2.033 3.358 16.906 1.00 96.62 70 ALA A N 1
ATOM 542 C CA . ALA A 1 70 ? -0.766 2.746 16.535 1.00 96.62 70 ALA A CA 1
ATOM 543 C C . ALA A 1 70 ? 0.351 3.188 17.502 1.00 96.62 70 ALA A C 1
ATOM 545 O O . ALA A 1 70 ? 0.380 4.354 17.897 1.00 96.62 70 ALA A O 1
ATOM 546 N N . PRO A 1 71 ? 1.298 2.304 17.856 1.00 94.44 71 PRO A N 1
ATOM 547 C CA . PRO A 1 71 ? 2.408 2.663 18.740 1.00 94.44 71 PRO A CA 1
ATOM 548 C C . PRO A 1 71 ? 3.459 3.544 18.047 1.00 94.44 71 PRO A C 1
ATOM 550 O O . PRO A 1 71 ? 4.219 4.244 18.711 1.00 94.44 71 PRO A O 1
ATOM 553 N N . SER A 1 72 ? 3.506 3.537 16.712 1.00 95.38 72 SER A N 1
ATOM 554 C CA . SER A 1 72 ? 4.400 4.380 15.922 1.00 95.38 72 SER A CA 1
ATOM 555 C C . SER A 1 72 ? 3.769 4.784 14.589 1.00 95.38 72 SER A C 1
ATOM 557 O O . SER A 1 72 ? 2.806 4.171 14.118 1.00 95.38 72 SER A O 1
ATOM 559 N N . ARG A 1 73 ? 4.346 5.802 13.934 1.00 95.19 73 ARG A N 1
ATOM 560 C CA . ARG A 1 73 ? 3.940 6.203 12.577 1.00 95.19 73 ARG A CA 1
ATOM 561 C C . ARG A 1 73 ? 4.174 5.085 11.559 1.00 95.19 73 ARG A C 1
ATOM 563 O O . ARG A 1 73 ? 3.371 4.934 10.646 1.00 95.19 73 ARG A O 1
ATOM 570 N N . THR A 1 74 ? 5.237 4.303 11.728 1.00 95.00 74 THR A N 1
ATOM 571 C CA . THR A 1 74 ? 5.530 3.149 10.870 1.00 95.00 74 THR A CA 1
ATOM 572 C C . THR A 1 74 ? 4.429 2.103 10.982 1.00 95.00 74 THR A C 1
ATOM 574 O O . THR A 1 74 ? 3.892 1.677 9.965 1.00 95.00 74 THR A O 1
ATOM 577 N N . ASP A 1 75 ? 4.027 1.752 12.205 1.00 95.81 75 ASP A N 1
ATOM 578 C CA . ASP A 1 75 ? 2.952 0.781 12.428 1.00 95.81 75 ASP A CA 1
ATOM 579 C C . ASP A 1 75 ? 1.616 1.299 11.900 1.00 95.81 75 ASP A C 1
ATOM 581 O O . ASP A 1 75 ? 0.867 0.553 11.275 1.00 95.81 75 ASP A O 1
ATOM 585 N N . PHE A 1 76 ? 1.335 2.592 12.080 1.00 97.44 76 PHE A N 1
ATOM 586 C CA . PHE A 1 76 ? 0.164 3.231 11.490 1.00 97.44 76 PHE A CA 1
ATOM 587 C C . PHE A 1 76 ? 0.132 3.056 9.966 1.00 97.44 76 PHE A C 1
ATOM 589 O O . PHE A 1 76 ? -0.880 2.608 9.426 1.00 97.44 76 PHE A O 1
ATOM 596 N N . CYS A 1 77 ? 1.230 3.374 9.271 1.00 97.31 77 CYS A N 1
ATOM 597 C CA . CYS A 1 77 ? 1.347 3.190 7.824 1.00 97.31 77 CYS A CA 1
ATOM 598 C C . CYS A 1 77 ? 1.153 1.718 7.424 1.00 97.31 77 CYS A C 1
ATOM 600 O O . CYS A 1 77 ? 0.337 1.439 6.552 1.00 97.31 77 CYS A O 1
ATOM 602 N N . LEU A 1 78 ? 1.831 0.779 8.097 1.00 96.62 78 LEU A N 1
ATOM 603 C CA . LEU A 1 78 ? 1.727 -0.657 7.810 1.00 96.62 78 LEU A CA 1
ATOM 604 C C . LEU A 1 78 ? 0.288 -1.171 7.936 1.00 96.62 78 LEU A C 1
ATOM 606 O O . LEU A 1 78 ? -0.216 -1.848 7.039 1.00 96.62 78 LEU A O 1
ATOM 610 N N . TRP A 1 79 ? -0.389 -0.829 9.035 1.00 97.19 79 TRP A N 1
ATOM 611 C CA . TRP A 1 79 ? -1.773 -1.236 9.262 1.00 97.19 79 TRP A CA 1
ATOM 612 C C . TRP A 1 79 ? -2.724 -0.607 8.251 1.00 97.19 79 TRP A C 1
ATOM 614 O O . TRP A 1 79 ? -3.540 -1.311 7.657 1.00 97.19 79 TRP A O 1
ATOM 624 N N . THR A 1 80 ? -2.637 0.706 8.044 1.00 97.31 80 THR A N 1
ATOM 625 C CA . THR A 1 80 ? -3.571 1.421 7.164 1.00 97.31 80 THR A CA 1
ATOM 626 C C . THR A 1 80 ? -3.408 1.037 5.698 1.00 97.31 80 THR A C 1
ATOM 628 O O . THR A 1 80 ? -4.417 0.834 5.020 1.00 97.31 80 THR A O 1
ATOM 631 N N . ASP A 1 81 ? -2.180 0.856 5.214 1.00 97.56 81 ASP A N 1
ATOM 632 C CA . ASP A 1 81 ? -1.926 0.391 3.851 1.00 97.56 81 ASP A CA 1
ATOM 633 C C . ASP A 1 81 ? -2.346 -1.069 3.671 1.00 97.56 81 ASP A C 1
ATOM 635 O O . ASP A 1 81 ? -3.073 -1.384 2.729 1.00 97.56 81 ASP A O 1
ATOM 639 N N . GLY A 1 82 ? -1.979 -1.952 4.606 1.00 96.50 82 GLY A N 1
ATOM 640 C CA . GLY A 1 82 ? -2.376 -3.359 4.562 1.00 96.50 82 GLY A CA 1
ATOM 641 C C . GLY A 1 82 ? -3.898 -3.532 4.551 1.00 96.50 82 GLY A C 1
ATOM 642 O O . GLY A 1 82 ? -4.442 -4.255 3.716 1.00 96.50 82 GLY A O 1
ATOM 643 N N . LEU A 1 83 ? -4.612 -2.814 5.424 1.00 96.56 83 LEU A N 1
ATOM 644 C CA . LE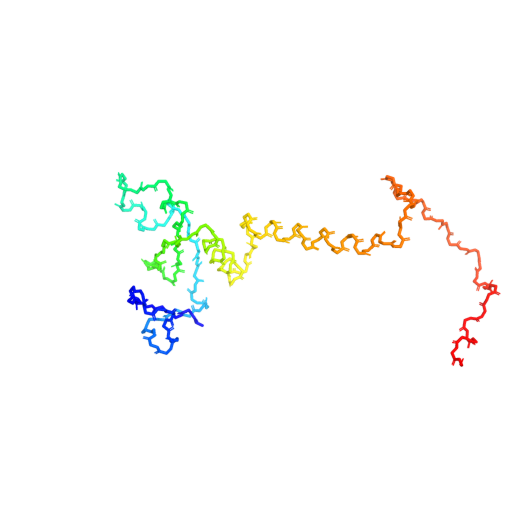U A 1 83 ? -6.078 -2.811 5.458 1.00 96.56 83 LEU A CA 1
ATOM 645 C C . LEU A 1 83 ? -6.690 -2.185 4.197 1.00 96.56 83 LEU A C 1
ATOM 647 O O . LEU A 1 83 ? -7.718 -2.667 3.725 1.00 96.56 83 LEU A O 1
ATOM 651 N N . SER A 1 84 ? -6.064 -1.153 3.624 1.00 96.31 84 SER A N 1
ATOM 652 C CA . SER A 1 84 ? -6.507 -0.562 2.356 1.00 96.31 84 SER A CA 1
ATOM 653 C C . SER A 1 84 ? -6.441 -1.583 1.222 1.00 96.31 84 SER A C 1
ATOM 655 O O . SER A 1 84 ? -7.426 -1.743 0.503 1.00 96.31 84 SER A O 1
ATOM 657 N N . VAL A 1 85 ? -5.353 -2.354 1.129 1.00 96.44 85 VAL A N 1
ATOM 658 C CA . VAL A 1 85 ? -5.205 -3.430 0.135 1.00 96.44 85 VAL A CA 1
ATOM 659 C C . VAL A 1 85 ? -6.236 -4.536 0.341 1.00 96.44 85 VAL A C 1
ATOM 661 O O . VAL A 1 85 ? -6.858 -4.975 -0.625 1.00 96.44 85 VAL A O 1
ATOM 664 N N . LEU A 1 86 ? -6.476 -4.960 1.587 1.00 95.44 86 LEU A N 1
ATOM 665 C CA . LEU A 1 86 ? -7.513 -5.957 1.890 1.00 95.44 86 LEU A CA 1
ATOM 666 C C . LEU A 1 86 ? -8.921 -5.481 1.491 1.00 95.44 86 LEU A C 1
ATOM 668 O O . LEU A 1 86 ? -9.765 -6.298 1.133 1.00 95.44 86 LEU A O 1
ATOM 672 N N . LEU A 1 87 ? -9.156 -4.167 1.507 1.00 94.62 87 LEU A N 1
ATOM 673 C CA . LEU A 1 87 ? -10.382 -3.515 1.039 1.00 94.62 87 LEU A CA 1
ATOM 674 C C . LEU A 1 87 ? -10.396 -3.225 -0.475 1.00 94.62 87 LEU A C 1
ATOM 676 O O . LEU A 1 87 ? -11.330 -2.582 -0.958 1.00 94.62 87 LEU A O 1
ATOM 680 N N . GLY A 1 88 ? -9.376 -3.654 -1.224 1.00 94.94 88 GLY A N 1
ATOM 681 C CA . GLY A 1 88 ? -9.250 -3.410 -2.665 1.00 94.94 88 GLY A CA 1
ATOM 682 C C . GLY A 1 88 ? -8.925 -1.958 -3.031 1.00 94.94 88 GLY A C 1
ATOM 683 O O . GLY A 1 88 ? -9.238 -1.518 -4.135 1.00 94.94 88 GLY A O 1
ATOM 684 N N . ARG A 1 89 ? -8.341 -1.195 -2.104 1.00 95.62 89 ARG A N 1
ATOM 685 C CA . ARG A 1 89 ? -7.914 0.198 -2.285 1.00 95.62 89 ARG A CA 1
ATOM 686 C C . ARG A 1 89 ? -6.396 0.265 -2.446 1.00 95.62 89 ARG A C 1
ATOM 688 O O . ARG A 1 89 ? -5.675 -0.650 -2.054 1.00 95.62 89 ARG A O 1
ATOM 695 N N . GLU A 1 90 ? -5.911 1.368 -3.001 1.00 94.62 90 GLU A N 1
ATOM 696 C CA . GLU A 1 90 ? -4.475 1.622 -3.114 1.00 94.62 90 GLU A CA 1
ATOM 697 C C . GLU A 1 90 ? -3.847 1.953 -1.752 1.00 94.62 90 GLU A C 1
ATOM 699 O O . GLU A 1 90 ? -4.483 2.554 -0.882 1.00 94.62 90 GLU A O 1
ATOM 704 N N . MET A 1 91 ? -2.577 1.581 -1.587 1.00 94.50 91 MET A N 1
ATOM 705 C CA . MET A 1 91 ? -1.742 2.033 -0.473 1.00 94.50 91 MET A CA 1
ATOM 706 C C . MET A 1 91 ? -1.390 3.508 -0.679 1.00 94.50 91 MET A C 1
ATOM 708 O O . MET A 1 91 ? -1.039 3.916 -1.785 1.00 94.50 91 MET A O 1
ATOM 712 N N . SER A 1 92 ? -1.497 4.318 0.371 1.00 90.75 92 SER A N 1
ATOM 713 C CA . SER A 1 92 ? -1.370 5.780 0.258 1.00 90.75 92 SER A CA 1
ATOM 714 C C . SER A 1 92 ? -0.396 6.394 1.256 1.00 90.75 92 SER A C 1
ATOM 716 O O . SER A 1 92 ? -0.175 7.611 1.216 1.00 90.75 92 SER A O 1
ATOM 718 N N . SER A 1 93 ? 0.203 5.582 2.132 1.00 94.19 93 SER A N 1
ATOM 719 C CA . SER A 1 93 ? 1.130 6.089 3.132 1.00 94.19 93 SER A CA 1
ATOM 720 C C . SER A 1 93 ? 2.416 6.656 2.522 1.00 94.19 93 SER A C 1
ATOM 722 O O . SER A 1 93 ? 2.850 6.317 1.417 1.00 94.19 93 SER A O 1
ATOM 724 N N . GLU A 1 94 ? 3.064 7.535 3.286 1.00 91.31 94 GLU A N 1
ATOM 725 C CA . GLU A 1 94 ? 4.395 8.050 2.949 1.00 91.31 94 GLU A CA 1
ATOM 726 C C . GLU A 1 94 ? 5.446 6.933 2.922 1.00 91.31 94 GLU A C 1
ATOM 728 O O . GLU A 1 94 ? 6.351 6.979 2.091 1.00 91.31 94 GLU A O 1
ATOM 733 N N . SER A 1 95 ? 5.299 5.915 3.781 1.00 92.00 95 SER A N 1
ATOM 734 C CA . SER A 1 95 ? 6.190 4.752 3.822 1.00 92.00 95 SER A CA 1
ATOM 735 C C . SER A 1 95 ? 6.143 3.982 2.505 1.00 92.00 95 SER A C 1
ATOM 737 O O . SER A 1 95 ? 7.188 3.785 1.892 1.00 92.00 95 SER A O 1
ATOM 739 N N . MET A 1 96 ? 4.944 3.663 2.004 1.00 94.69 96 MET A N 1
ATOM 740 C CA . MET A 1 96 ? 4.782 2.982 0.715 1.00 94.69 96 MET A CA 1
ATOM 741 C C . MET A 1 96 ? 5.387 3.786 -0.440 1.00 94.69 96 MET A C 1
ATOM 743 O O . MET A 1 96 ? 6.096 3.227 -1.276 1.00 94.69 96 MET A O 1
ATOM 747 N N . ARG A 1 97 ? 5.168 5.107 -0.475 1.00 94.38 97 ARG A N 1
ATOM 748 C CA . ARG A 1 97 ? 5.749 5.976 -1.513 1.00 94.38 97 ARG A CA 1
ATOM 749 C C . ARG A 1 97 ? 7.274 5.977 -1.477 1.00 94.38 97 ARG A C 1
ATOM 751 O O . ARG A 1 97 ? 7.906 5.877 -2.523 1.00 94.38 97 ARG A O 1
ATOM 758 N N . SER A 1 98 ? 7.855 6.084 -0.285 1.00 95.69 98 SER A N 1
ATOM 759 C CA . SER A 1 98 ? 9.308 6.066 -0.108 1.00 95.69 98 SER A CA 1
ATOM 760 C C . SER A 1 98 ? 9.914 4.721 -0.510 1.00 95.69 98 SER A C 1
ATOM 762 O O . SER A 1 98 ? 10.954 4.691 -1.162 1.00 95.69 98 SER A O 1
ATOM 764 N N . GLU A 1 99 ? 9.287 3.610 -0.127 1.00 95.00 99 GLU A N 1
ATOM 765 C CA . GLU A 1 99 ? 9.752 2.267 -0.486 1.00 95.00 99 GLU A CA 1
ATOM 766 C C . GLU A 1 99 ? 9.658 2.029 -1.995 1.00 95.00 99 GLU A C 1
ATOM 768 O O . GLU A 1 99 ? 10.613 1.540 -2.601 1.00 95.00 99 GLU A O 1
ATOM 773 N N . LEU A 1 100 ? 8.552 2.445 -2.618 1.00 96.56 100 LEU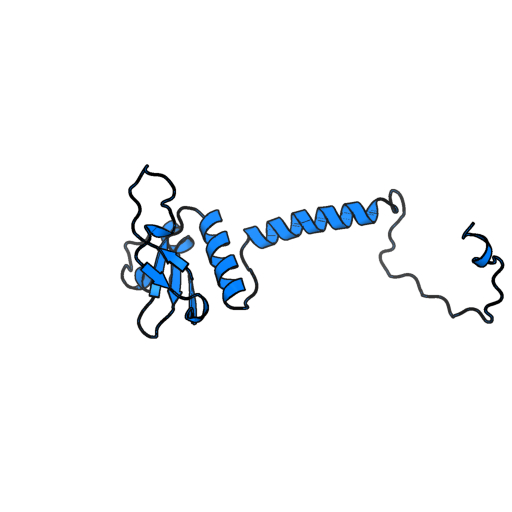 A N 1
ATOM 774 C CA . LEU A 1 100 ? 8.375 2.375 -4.065 1.00 96.56 100 LEU A CA 1
ATOM 775 C C . LEU A 1 100 ? 9.467 3.156 -4.802 1.00 96.56 100 LEU A C 1
ATOM 777 O O . LEU A 1 100 ? 10.050 2.631 -5.747 1.00 96.56 100 LEU A O 1
ATOM 781 N N . GLU A 1 101 ? 9.774 4.374 -4.355 1.00 97.38 101 GLU A N 1
ATOM 782 C CA . GLU A 1 101 ? 10.816 5.209 -4.958 1.00 97.38 101 GLU A CA 1
ATOM 783 C C . GLU A 1 101 ? 12.195 4.542 -4.883 1.00 97.38 101 GLU A C 1
ATOM 785 O O . GLU A 1 101 ? 12.934 4.536 -5.869 1.00 97.38 101 GLU A O 1
ATOM 790 N N . ILE A 1 102 ? 12.540 3.938 -3.740 1.00 97.69 102 ILE A N 1
ATOM 791 C CA . ILE A 1 102 ? 13.812 3.226 -3.557 1.00 97.69 102 ILE A CA 1
ATOM 792 C C . ILE A 1 102 ? 13.901 2.039 -4.520 1.00 97.69 102 ILE A C 1
ATOM 794 O O . ILE A 1 102 ? 14.890 1.906 -5.246 1.00 97.69 102 ILE A O 1
ATOM 798 N N . LEU A 1 103 ? 12.867 1.196 -4.548 1.00 98.25 103 LEU A N 1
ATOM 799 C CA . LEU A 1 103 ? 12.836 -0.007 -5.380 1.00 98.25 103 LEU A CA 1
ATOM 800 C C . LEU A 1 103 ? 12.867 0.339 -6.870 1.00 98.25 103 LEU A C 1
ATOM 802 O O . LEU A 1 103 ? 13.665 -0.219 -7.623 1.00 98.25 103 LEU A O 1
ATOM 806 N N . LEU A 1 104 ? 12.045 1.302 -7.287 1.00 98.12 104 LEU A N 1
ATOM 807 C CA . LEU A 1 104 ? 11.980 1.754 -8.671 1.00 98.12 104 LEU A CA 1
ATOM 808 C C . LEU A 1 104 ? 13.294 2.406 -9.104 1.00 98.12 104 LEU A C 1
ATOM 810 O O . LEU A 1 104 ? 13.798 2.113 -10.186 1.00 98.12 104 LEU A O 1
ATOM 814 N N . SER A 1 105 ? 13.888 3.239 -8.249 1.00 98.19 105 SER A N 1
ATOM 815 C CA . SER A 1 105 ? 15.195 3.844 -8.510 1.00 98.19 105 SER A CA 1
ATOM 816 C C . SER A 1 105 ? 16.279 2.791 -8.721 1.00 98.19 105 SER A C 1
ATOM 818 O O . SER A 1 105 ? 17.121 2.947 -9.605 1.00 98.19 105 SER A O 1
ATOM 820 N N . MET A 1 106 ? 16.287 1.726 -7.916 1.00 98.19 106 MET A N 1
ATOM 821 C CA . MET A 1 106 ? 17.235 0.625 -8.080 1.00 98.19 106 MET A CA 1
ATOM 822 C C . MET A 1 106 ? 17.011 -0.122 -9.397 1.00 98.19 106 MET A C 1
ATOM 824 O O . MET A 1 106 ? 17.972 -0.320 -10.137 1.00 98.19 106 MET A O 1
ATOM 828 N N . GLU A 1 107 ? 15.766 -0.474 -9.725 1.00 97.94 107 GLU A N 1
ATOM 829 C CA . GLU A 1 107 ? 15.437 -1.161 -10.982 1.00 97.94 107 GLU A CA 1
ATOM 830 C C . GLU A 1 107 ? 15.825 -0.314 -12.201 1.00 97.94 107 GLU A C 1
ATOM 832 O O . GLU A 1 107 ? 16.497 -0.804 -13.107 1.00 97.94 107 GLU A O 1
ATOM 837 N N . ILE A 1 108 ? 15.483 0.979 -12.209 1.00 96.94 108 ILE A N 1
ATOM 838 C CA . ILE A 1 108 ? 15.851 1.893 -13.299 1.00 96.94 108 ILE A CA 1
ATOM 839 C C . ILE A 1 108 ? 17.373 1.960 -13.446 1.00 96.94 108 ILE A C 1
ATOM 841 O O . ILE A 1 108 ? 17.880 1.834 -14.557 1.00 96.94 108 ILE A O 1
ATOM 845 N N . LYS A 1 109 ? 18.121 2.097 -12.345 1.00 96.38 109 LYS A N 1
ATOM 846 C CA . LYS A 1 109 ? 19.593 2.110 -12.394 1.00 96.38 109 LYS A CA 1
ATOM 847 C C . LYS A 1 109 ? 20.159 0.828 -13.000 1.00 96.38 109 LYS A C 1
ATOM 849 O O . LYS A 1 109 ? 21.072 0.921 -13.812 1.00 96.38 109 LYS A O 1
ATOM 854 N N . LEU A 1 110 ? 19.606 -0.339 -12.657 1.00 97.00 110 LEU A N 1
ATOM 855 C CA . LEU A 1 110 ? 20.021 -1.619 -13.241 1.00 97.00 110 LEU A CA 1
ATOM 856 C C . LEU A 1 110 ? 19.755 -1.673 -14.751 1.00 97.00 110 LEU A C 1
ATOM 858 O O . LEU A 1 110 ? 20.617 -2.109 -15.508 1.00 97.00 110 LEU A O 1
ATOM 862 N N . ARG A 1 111 ? 18.598 -1.181 -15.209 1.00 95.25 111 ARG A N 1
ATOM 863 C CA . ARG A 1 111 ? 18.261 -1.115 -16.644 1.00 95.25 111 ARG A CA 1
ATOM 864 C C . ARG A 1 111 ? 19.136 -0.148 -17.434 1.00 95.25 111 ARG A C 1
ATOM 866 O O . ARG A 1 111 ? 19.291 -0.324 -18.637 1.00 95.25 111 ARG A O 1
ATOM 873 N N . LEU A 1 112 ? 19.684 0.866 -16.774 1.00 95.62 112 LEU A N 1
ATOM 874 C CA . LEU A 1 112 ? 20.529 1.882 -17.395 1.00 95.62 112 LEU A CA 1
ATOM 875 C C . LEU A 1 112 ? 22.023 1.523 -17.393 1.00 95.62 112 LEU A C 1
ATOM 877 O O . LEU A 1 112 ? 22.807 2.301 -17.931 1.00 95.62 112 LEU A O 1
ATOM 881 N N . LEU A 1 113 ? 22.426 0.367 -16.845 1.00 95.94 113 LEU A N 1
ATOM 882 C CA . LEU A 1 113 ? 23.832 -0.062 -16.835 1.00 95.94 113 LEU A CA 1
ATOM 883 C C . LEU A 1 113 ? 24.419 -0.167 -18.251 1.00 95.94 113 LEU A C 1
ATOM 885 O O . LEU A 1 113 ? 25.519 0.317 -18.492 1.00 95.94 113 LEU A O 1
ATOM 889 N N . ASP A 1 114 ? 23.661 -0.710 -19.208 1.00 92.19 114 ASP A N 1
ATOM 890 C CA . ASP A 1 114 ? 24.109 -0.841 -20.606 1.00 92.19 114 ASP A CA 1
ATOM 891 C C . ASP A 1 114 ? 24.207 0.509 -21.342 1.00 92.19 114 ASP A C 1
ATOM 893 O O . ASP A 1 114 ? 24.779 0.597 -22.429 1.00 92.19 114 ASP A O 1
ATOM 897 N N . LEU A 1 115 ? 23.635 1.570 -20.765 1.00 93.88 115 LEU A N 1
ATOM 898 C CA . LEU A 1 115 ? 23.635 2.926 -21.315 1.00 93.88 115 LEU A CA 1
ATOM 899 C C . LEU A 1 115 ? 24.635 3.840 -20.596 1.00 93.88 115 LEU A C 1
ATOM 901 O O . LEU A 1 115 ? 24.563 5.064 -20.729 1.00 93.88 115 LEU A O 1
ATOM 905 N N . GLU A 1 116 ? 25.576 3.277 -19.836 1.00 92.81 116 GLU A N 1
ATOM 906 C CA . GLU A 1 116 ? 26.601 4.062 -19.158 1.00 92.81 116 GLU A CA 1
ATOM 907 C C . GLU A 1 116 ? 27.410 4.889 -20.176 1.00 92.81 116 GLU A C 1
ATOM 909 O O . GLU A 1 116 ? 27.933 4.375 -21.164 1.00 92.81 116 GLU A O 1
ATOM 914 N N . ASN A 1 117 ? 27.507 6.202 -19.941 1.00 92.38 117 ASN A N 1
ATOM 915 C CA . ASN A 1 117 ? 28.132 7.190 -20.836 1.00 92.38 117 ASN A CA 1
ATOM 916 C C . ASN A 1 117 ? 27.435 7.407 -22.199 1.00 92.38 117 ASN A C 1
ATOM 918 O O . ASN A 1 117 ? 27.953 8.153 -23.035 1.00 92.38 117 ASN A O 1
ATOM 922 N N . VAL A 1 118 ? 26.251 6.830 -22.428 1.00 94.44 118 VAL A N 1
ATOM 923 C CA . VAL A 1 118 ? 25.426 7.103 -23.613 1.00 94.44 118 VAL A CA 1
ATOM 924 C C . VAL A 1 118 ? 24.527 8.311 -23.345 1.00 94.44 118 VAL A C 1
ATOM 926 O O . VAL A 1 118 ? 23.862 8.401 -22.317 1.00 94.44 118 VAL A O 1
ATOM 929 N N . GLN A 1 119 ? 24.484 9.259 -24.283 1.00 92.81 119 GLN A N 1
ATOM 930 C CA . GLN A 1 119 ? 23.570 10.399 -24.192 1.00 92.81 119 GLN A CA 1
ATOM 931 C C . GLN A 1 119 ? 22.129 9.931 -24.426 1.00 92.81 119 GLN A C 1
ATOM 933 O O . GLN A 1 119 ? 21.795 9.471 -25.519 1.00 92.81 119 GLN A O 1
ATOM 938 N N . ILE A 1 120 ? 21.277 10.059 -23.407 1.00 91.88 120 ILE A N 1
ATOM 939 C CA . ILE A 1 120 ? 19.851 9.735 -23.509 1.00 91.88 120 ILE A CA 1
ATOM 940 C C . ILE A 1 120 ? 19.135 10.927 -24.164 1.00 91.88 120 ILE A C 1
ATOM 942 O O . ILE A 1 120 ? 19.193 12.033 -23.625 1.00 91.88 120 ILE A O 1
ATOM 946 N N . PRO A 1 121 ? 18.473 10.745 -25.320 1.00 93.94 121 PRO A N 1
ATOM 947 C CA . PRO A 1 121 ? 17.781 11.838 -25.992 1.00 93.94 121 PRO A CA 1
ATOM 948 C C . PRO A 1 121 ? 16.537 12.275 -25.202 1.00 93.94 121 PRO A C 1
ATOM 950 O O . PRO A 1 121 ? 15.789 11.442 -24.698 1.00 93.94 121 PRO A O 1
ATOM 953 N N . GLU A 1 122 ? 16.274 13.586 -25.147 1.00 94.56 122 GLU A N 1
ATOM 954 C CA . GLU A 1 122 ? 15.087 14.145 -24.468 1.00 94.56 122 GLU A CA 1
ATOM 955 C C . GLU A 1 122 ? 13.766 13.781 -25.161 1.00 94.56 122 GLU A C 1
ATOM 957 O O . GLU A 1 122 ? 12.700 13.793 -24.548 1.00 94.56 122 GLU A O 1
ATOM 962 N N . THR A 1 123 ? 13.823 13.469 -26.456 1.00 95.50 123 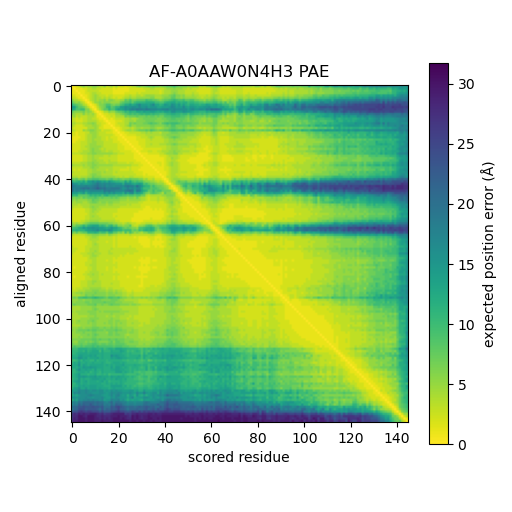THR A N 1
ATOM 963 C CA . THR A 1 123 ? 12.662 13.076 -27.257 1.00 95.50 123 THR A CA 1
ATOM 964 C C . THR A 1 123 ? 12.912 11.733 -27.921 1.00 95.50 123 THR A C 1
ATOM 966 O O . THR A 1 123 ? 14.041 11.396 -28.281 1.00 95.50 123 THR A O 1
ATOM 969 N N . ALA A 1 124 ? 11.844 10.951 -28.083 1.00 94.81 124 ALA A N 1
ATOM 970 C CA . ALA A 1 124 ? 11.926 9.655 -28.738 1.00 94.81 124 ALA A CA 1
ATOM 971 C C . ALA A 1 124 ? 12.439 9.818 -30.187 1.00 94.81 124 ALA A C 1
ATOM 973 O O . ALA A 1 124 ? 11.858 10.601 -30.947 1.00 94.81 124 ALA A O 1
ATOM 974 N N . PRO A 1 125 ? 13.492 9.086 -30.598 1.00 94.56 125 PRO A N 1
ATOM 975 C CA . PRO A 1 125 ? 13.957 9.094 -31.979 1.00 94.56 125 PRO A CA 1
ATOM 976 C C . PRO A 1 125 ? 12.855 8.655 -32.951 1.00 94.56 125 PRO A C 1
ATOM 978 O O . PRO A 1 125 ? 12.030 7.796 -32.636 1.00 94.56 125 PRO A O 1
ATOM 981 N N . VAL A 1 126 ? 12.855 9.221 -34.159 1.00 95.62 126 VAL A N 1
ATOM 982 C CA . VAL A 1 126 ? 11.879 8.853 -35.192 1.00 95.62 126 VAL A CA 1
ATOM 983 C C . VAL A 1 126 ? 12.093 7.398 -35.602 1.00 95.62 126 VAL A C 1
ATOM 985 O O . VAL A 1 126 ? 13.178 7.026 -36.049 1.00 95.62 126 VAL A O 1
ATOM 988 N N . VAL A 1 127 ? 11.040 6.587 -35.498 1.00 96.19 127 VAL A N 1
ATOM 989 C CA . VAL A 1 127 ? 11.059 5.208 -35.994 1.00 96.19 127 VAL A CA 1
ATOM 990 C C . VAL A 1 127 ? 11.156 5.241 -37.527 1.00 96.19 127 VAL A C 1
ATOM 992 O O . VAL A 1 127 ? 10.288 5.835 -38.176 1.00 96.19 127 VAL A O 1
ATOM 995 N N . PRO A 1 128 ? 12.195 4.643 -38.139 1.00 95.62 128 PRO A N 1
ATOM 996 C CA . PRO A 1 128 ? 12.340 4.638 -39.589 1.00 95.62 128 PRO A CA 1
ATOM 997 C C . PRO A 1 128 ? 11.223 3.825 -40.255 1.00 95.62 128 PRO A C 1
ATOM 999 O O . PRO A 1 128 ? 10.640 2.919 -39.657 1.00 95.62 128 PRO A O 1
ATOM 1002 N N . LYS A 1 129 ? 10.931 4.127 -41.529 1.00 95.69 129 LYS A N 1
ATOM 1003 C CA . LYS A 1 129 ? 10.010 3.300 -42.322 1.00 95.69 129 LYS A CA 1
ATOM 1004 C C . LYS A 1 129 ? 10.551 1.867 -42.413 1.00 95.69 129 LYS A C 1
ATOM 1006 O O . LYS A 1 129 ? 11.771 1.700 -42.491 1.00 95.69 129 LYS A O 1
ATOM 1011 N N . PRO A 1 130 ? 9.672 0.852 -42.467 1.00 94.88 130 PRO A N 1
ATOM 1012 C CA . PRO A 1 130 ? 10.102 -0.519 -42.687 1.00 94.88 130 PRO A CA 1
ATOM 1013 C C . PRO A 1 130 ? 10.988 -0.642 -43.939 1.00 94.88 130 PRO A C 1
ATOM 1015 O O . PRO A 1 130 ? 10.760 0.083 -44.917 1.00 94.88 130 PRO A O 1
ATOM 1018 N N . PRO A 1 131 ? 11.980 -1.548 -43.934 1.00 93.94 131 PRO A N 1
ATOM 1019 C CA . PRO A 1 131 ? 12.786 -1.837 -45.114 1.00 93.94 131 PRO A CA 1
ATOM 1020 C C . PRO A 1 131 ? 11.924 -2.245 -46.317 1.00 93.94 131 PRO A C 1
ATOM 1022 O O . PRO A 1 131 ? 10.845 -2.813 -46.166 1.00 93.94 131 PRO A O 1
ATOM 1025 N N . SER A 1 132 ? 12.419 -2.001 -47.532 1.00 95.12 132 SER A N 1
ATOM 1026 C CA . SER A 1 132 ? 11.715 -2.374 -48.770 1.00 95.12 132 SER A CA 1
ATOM 1027 C C . SER A 1 132 ? 11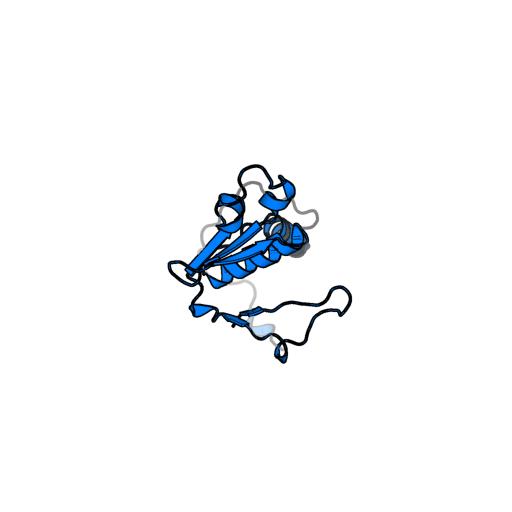.665 -3.885 -49.024 1.00 95.12 132 SER A C 1
ATOM 1029 O O . SER A 1 132 ? 10.898 -4.339 -49.869 1.00 95.12 132 SER A O 1
ATOM 1031 N N . ASN A 1 133 ? 12.504 -4.657 -48.333 1.00 94.75 133 ASN A N 1
ATOM 1032 C CA . ASN A 1 133 ? 12.599 -6.108 -48.430 1.00 94.75 133 ASN A CA 1
ATOM 1033 C C . ASN A 1 133 ? 13.177 -6.694 -47.128 1.00 94.75 133 ASN A C 1
ATOM 1035 O O . ASN A 1 133 ? 13.705 -5.957 -46.298 1.00 94.75 133 ASN A O 1
ATOM 1039 N N . TYR A 1 134 ? 13.113 -8.018 -46.987 1.00 92.25 134 TYR A N 1
ATOM 1040 C CA . TYR A 1 134 ? 13.595 -8.767 -45.820 1.00 92.25 134 TYR A CA 1
ATOM 1041 C C . TYR A 1 134 ? 14.768 -9.703 -46.170 1.00 92.25 134 TYR A C 1
ATOM 1043 O O . TYR A 1 134 ? 14.914 -10.772 -45.585 1.00 92.25 134 TYR A O 1
ATOM 1051 N N . ASN A 1 135 ? 15.602 -9.329 -47.147 1.00 91.88 135 ASN A N 1
ATOM 1052 C CA . ASN A 1 135 ? 16.800 -10.093 -47.501 1.00 91.88 135 ASN A CA 1
ATOM 1053 C C . ASN A 1 135 ? 17.929 -9.740 -46.520 1.00 91.88 135 ASN A C 1
ATOM 1055 O O . ASN A 1 135 ? 18.720 -8.829 -46.767 1.00 91.88 135 ASN A O 1
ATOM 1059 N N . PHE A 1 136 ? 17.960 -10.416 -45.373 1.00 90.25 136 PHE A N 1
ATOM 1060 C CA . PHE A 1 136 ? 18.937 -10.155 -44.316 1.00 90.25 136 PHE A CA 1
ATOM 1061 C C . PHE A 1 136 ? 20.359 -10.569 -44.728 1.00 90.25 136 PHE A C 1
ATOM 1063 O O . PHE A 1 136 ? 20.556 -11.581 -45.396 1.00 90.25 136 PHE A O 1
ATOM 1070 N N . CYS A 1 137 ? 21.365 -9.803 -44.294 1.00 88.62 137 CYS A N 1
ATOM 1071 C CA . CYS A 1 137 ? 22.778 -10.104 -44.564 1.00 88.62 137 CYS A CA 1
ATOM 1072 C C . CYS A 1 137 ? 23.326 -11.287 -43.747 1.00 88.62 137 CYS A C 1
ATOM 1074 O O . CYS A 1 137 ? 24.410 -11.779 -44.051 1.00 88.62 137 CYS A O 1
ATOM 1076 N N . TYR A 1 138 ? 22.607 -11.713 -42.706 1.00 86.62 138 TYR A N 1
ATOM 1077 C CA . TYR A 1 138 ? 23.002 -12.786 -41.798 1.00 86.62 138 TYR A CA 1
ATOM 1078 C C . TYR A 1 138 ? 21.891 -13.825 -41.710 1.00 86.62 138 TYR A C 1
ATOM 1080 O O . TYR A 1 138 ? 20.714 -13.471 -41.624 1.00 86.62 138 TYR A O 1
ATOM 1088 N N . ASP A 1 139 ? 22.286 -15.094 -41.700 1.00 85.56 139 ASP A N 1
ATOM 1089 C CA . ASP A 1 139 ? 21.394 -16.213 -41.437 1.00 85.56 139 ASP A CA 1
ATOM 1090 C C . ASP A 1 139 ? 21.530 -16.620 -39.966 1.00 85.56 139 ASP A C 1
ATOM 1092 O O . ASP A 1 139 ? 22.575 -17.105 -39.533 1.00 85.56 139 ASP A O 1
ATOM 1096 N N . LEU A 1 140 ? 20.474 -16.384 -39.190 1.00 79.88 140 LEU A N 1
ATOM 1097 C CA . LEU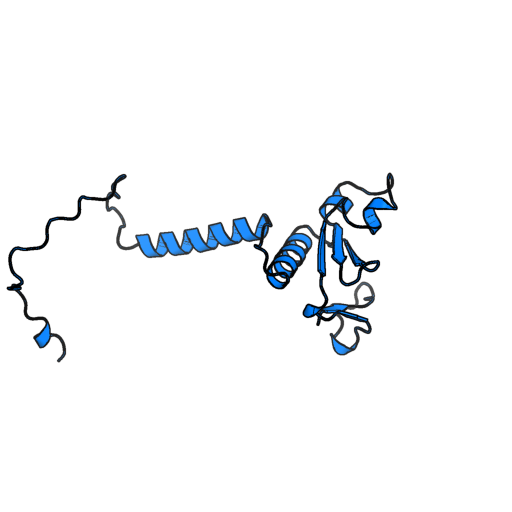 A 1 140 ? 20.432 -16.732 -37.770 1.00 79.88 140 LEU A CA 1
ATOM 1098 C C . LEU A 1 140 ? 20.166 -18.230 -37.540 1.00 79.88 140 LEU A C 1
ATOM 1100 O O . LEU A 1 140 ? 20.257 -18.685 -36.405 1.00 79.88 140 LEU A O 1
ATOM 1104 N N . SER A 1 141 ? 19.887 -19.016 -38.590 1.00 76.88 141 SER A N 1
ATOM 1105 C CA . SER A 1 141 ? 19.690 -20.469 -38.468 1.00 76.88 141 SER A CA 1
ATOM 1106 C C . SER A 1 141 ? 20.976 -21.246 -38.145 1.00 76.88 141 SER A C 1
ATOM 1108 O O . SER A 1 141 ? 20.904 -22.411 -37.763 1.00 76.88 141 SER A O 1
ATOM 1110 N N . GLN A 1 142 ? 22.155 -20.620 -38.262 1.00 60.81 142 GLN A N 1
ATOM 1111 C CA . GLN A 1 142 ? 23.452 -21.271 -38.024 1.00 60.81 142 G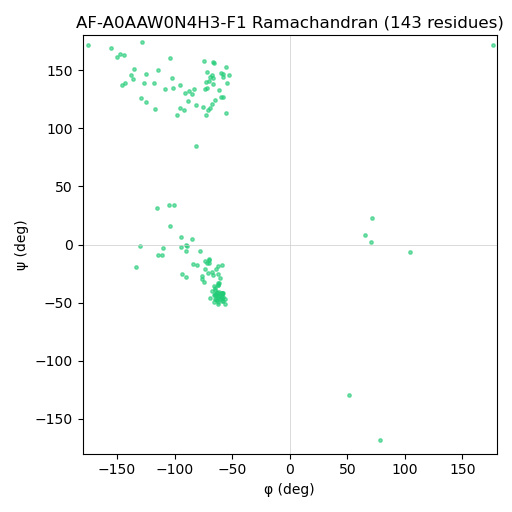LN A CA 1
ATOM 1112 C C . GLN A 1 142 ? 24.000 -21.096 -36.597 1.00 60.81 142 GLN A C 1
ATOM 1114 O O . GLN A 1 142 ? 25.071 -21.613 -36.297 1.00 60.81 142 GLN A O 1
ATOM 1119 N N . THR A 1 143 ? 23.314 -20.365 -35.711 1.00 58.47 143 THR A N 1
ATOM 1120 C CA . THR A 1 143 ? 23.822 -20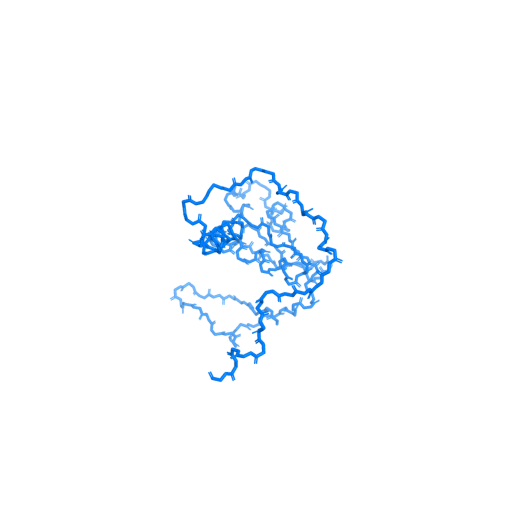.033 -34.360 1.00 58.47 143 THR A CA 1
ATOM 1121 C C . THR A 1 143 ? 23.357 -21.011 -33.262 1.00 58.47 143 THR A C 1
ATOM 1123 O O . THR A 1 143 ? 23.642 -20.787 -32.091 1.00 58.47 143 THR A O 1
ATOM 1126 N N . GLU A 1 144 ? 22.676 -22.109 -33.616 1.00 54.56 144 GLU A N 1
ATOM 1127 C CA . GLU A 1 144 ? 22.187 -23.141 -32.674 1.00 54.56 144 GLU A CA 1
ATOM 1128 C C . GLU A 1 144 ? 22.999 -24.465 -32.686 1.00 54.56 144 GLU A C 1
ATOM 1130 O O . GLU A 1 144 ? 22.426 -25.536 -32.476 1.00 54.56 144 GLU A O 1
ATOM 1135 N N . GLN A 1 145 ? 24.323 -24.439 -32.912 1.00 39.38 145 GLN A N 1
ATOM 1136 C CA . GLN A 1 145 ? 25.207 -25.611 -32.707 1.00 39.38 145 GLN A CA 1
ATOM 1137 C C . GLN A 1 145 ? 26.341 -25.341 -31.721 1.00 39.38 145 GLN A C 1
ATOM 1139 O O . GLN A 1 145 ? 26.999 -24.286 -31.852 1.00 39.38 145 GLN A O 1
#

Radius of gyration: 26.75 Å; Cα contacts (8 Å, |Δi|>4): 139; chains: 1; bounding box: 51×44×78 Å